Protein AF-A0A7K0EKC3-F1 (afdb_monomer_lite)

Structure (mmCIF, N/CA/C/O backbone):
data_AF-A0A7K0EKC3-F1
#
_entry.id   AF-A0A7K0EKC3-F1
#
loop_
_atom_site.group_PDB
_atom_site.id
_atom_site.type_symbol
_atom_site.label_atom_id
_atom_site.label_alt_id
_atom_site.label_comp_id
_atom_site.label_asym_id
_atom_site.label_entity_id
_atom_site.label_seq_id
_atom_site.pdbx_PDB_ins_code
_atom_site.Cartn_x
_atom_site.Cartn_y
_atom_site.Cartn_z
_atom_site.occupancy
_atom_site.B_iso_or_equiv
_atom_site.auth_seq_id
_atom_site.auth_comp_id
_atom_site.auth_asym_id
_atom_site.auth_atom_id
_atom_site.pdbx_PDB_model_num
ATOM 1 N N . MET A 1 1 ? -19.264 12.605 15.750 1.00 31.84 1 MET A N 1
ATOM 2 C CA . MET A 1 1 ? -18.552 11.365 16.123 1.00 31.84 1 MET A CA 1
ATOM 3 C C . MET A 1 1 ? -18.334 10.604 14.825 1.00 31.84 1 MET A C 1
ATOM 5 O O . MET A 1 1 ? -19.274 9.995 14.333 1.00 31.84 1 MET A O 1
ATOM 9 N N . ASN A 1 2 ? -17.178 10.788 14.179 1.00 34.22 2 ASN A N 1
ATOM 10 C CA . ASN A 1 2 ? -16.887 10.120 12.908 1.00 34.22 2 ASN A CA 1
ATOM 11 C C . ASN A 1 2 ? -16.741 8.626 13.202 1.00 34.22 2 ASN A C 1
ATOM 13 O O . ASN A 1 2 ? -15.817 8.242 13.914 1.00 34.22 2 ASN A O 1
ATOM 17 N N . ARG A 1 3 ? -17.694 7.812 12.737 1.00 40.84 3 ARG A N 1
ATOM 18 C CA . ARG A 1 3 ? -17.598 6.350 12.825 1.00 40.84 3 ARG A CA 1
ATOM 19 C C . ARG A 1 3 ? -16.339 5.906 12.086 1.00 40.84 3 ARG A C 1
ATOM 21 O O . ARG A 1 3 ? -16.032 6.443 11.019 1.00 40.84 3 ARG A O 1
ATOM 28 N N . SER A 1 4 ? -15.584 4.993 12.684 1.00 54.31 4 SER A N 1
ATOM 29 C CA . SER A 1 4 ? -14.362 4.491 12.062 1.00 54.31 4 SER A CA 1
ATOM 30 C C . SER A 1 4 ? -14.770 3.640 10.855 1.00 54.31 4 SER A C 1
ATOM 32 O O . SER A 1 4 ? -15.749 2.908 10.930 1.00 54.31 4 SER A O 1
ATOM 34 N N . LYS A 1 5 ? -14.093 3.749 9.704 1.00 64.31 5 LYS A N 1
ATOM 35 C CA . LYS A 1 5 ? -14.533 3.064 8.464 1.00 64.31 5 LYS A CA 1
ATOM 36 C C . LYS A 1 5 ? -14.504 1.531 8.573 1.00 64.31 5 LYS A C 1
ATOM 38 O O . LYS A 1 5 ? -15.182 0.855 7.808 1.00 64.31 5 LYS A O 1
ATOM 43 N N . ILE A 1 6 ? -13.812 0.999 9.578 1.00 64.06 6 ILE A N 1
ATOM 44 C CA . ILE A 1 6 ? -13.910 -0.395 10.027 1.00 64.06 6 ILE A CA 1
ATOM 45 C C . ILE A 1 6 ? -15.375 -0.812 10.248 1.00 64.06 6 ILE A C 1
ATOM 47 O O . ILE A 1 6 ? -15.752 -1.923 9.899 1.00 64.06 6 ILE A O 1
ATOM 51 N N . ASP A 1 7 ? -16.221 0.105 10.724 1.00 67.44 7 ASP A N 1
ATOM 52 C CA . ASP A 1 7 ? -17.646 -0.136 10.977 1.00 67.44 7 ASP A CA 1
ATOM 53 C C . ASP A 1 7 ? -18.462 -0.350 9.683 1.00 67.44 7 ASP A C 1
ATOM 55 O O . ASP A 1 7 ? -19.616 -0.770 9.745 1.00 67.44 7 ASP A O 1
ATOM 59 N N . THR A 1 8 ? -17.895 -0.028 8.511 1.00 70.00 8 THR A N 1
ATOM 60 C CA . THR A 1 8 ? -18.521 -0.254 7.190 1.00 70.00 8 THR A CA 1
ATOM 61 C C . THR A 1 8 ? -18.102 -1.570 6.543 1.00 70.00 8 THR A C 1
ATOM 63 O O . THR A 1 8 ? -18.694 -1.978 5.544 1.00 70.00 8 THR A O 1
ATOM 66 N N . LEU A 1 9 ? -17.100 -2.244 7.110 1.00 74.38 9 LEU A N 1
ATOM 67 C CA . LEU A 1 9 ? -16.616 -3.520 6.614 1.00 74.38 9 LEU A CA 1
ATOM 68 C C . LEU A 1 9 ? -17.649 -4.613 6.942 1.00 74.38 9 LEU A C 1
ATOM 70 O O . LEU A 1 9 ? -18.068 -4.711 8.101 1.00 74.38 9 LEU A O 1
ATOM 74 N N . PRO A 1 10 ? -18.091 -5.440 5.974 1.00 74.69 10 PRO A N 1
ATOM 75 C CA . PRO A 1 10 ? -19.041 -6.500 6.281 1.00 74.69 10 PRO A CA 1
ATOM 76 C C . PRO A 1 10 ? -18.421 -7.478 7.282 1.00 74.69 10 PRO A C 1
ATOM 78 O O . PRO A 1 10 ? -17.257 -7.859 7.152 1.00 74.69 10 PRO A O 1
ATOM 81 N N . THR A 1 11 ? -19.201 -7.905 8.276 1.00 74.75 11 THR A N 1
ATOM 82 C CA . THR A 1 11 ? -18.714 -8.726 9.400 1.00 74.75 11 THR A CA 1
ATOM 83 C C . THR A 1 11 ? -18.011 -10.010 8.945 1.00 74.75 11 THR A C 1
ATOM 85 O O . THR A 1 11 ? -17.077 -10.469 9.595 1.00 74.75 11 THR A O 1
ATOM 88 N N . GLU A 1 12 ? -18.405 -10.550 7.793 1.00 74.25 12 GLU A N 1
ATOM 89 C CA . GLU A 1 12 ? -17.832 -11.746 7.163 1.00 74.25 12 GLU A CA 1
ATOM 90 C C . GLU A 1 12 ? -16.351 -11.595 6.772 1.00 74.25 12 GLU A C 1
ATOM 92 O O . GLU A 1 12 ? -15.614 -12.581 6.728 1.00 74.25 12 GLU A O 1
ATOM 97 N N . TYR A 1 13 ? -15.901 -10.364 6.515 1.00 75.62 13 TYR A N 1
ATOM 98 C CA . TYR A 1 13 ? -14.529 -10.054 6.106 1.00 75.62 13 TYR A CA 1
ATOM 99 C C . TYR A 1 13 ? -13.650 -9.592 7.271 1.00 75.62 13 TYR A C 1
ATOM 101 O O . TYR A 1 13 ? -12.435 -9.514 7.128 1.00 75.62 13 TYR A O 1
ATOM 109 N N . PHE A 1 14 ? -14.235 -9.339 8.446 1.00 69.44 14 PHE A N 1
ATOM 110 C CA . PHE A 1 14 ? -13.518 -8.802 9.606 1.00 69.44 14 PHE A CA 1
ATOM 111 C C . PHE A 1 14 ? -12.409 -9.731 10.127 1.00 69.44 14 PHE A C 1
ATOM 113 O O . PHE A 1 14 ? -11.423 -9.271 10.698 1.00 69.44 14 PHE A O 1
ATOM 120 N N . TYR A 1 15 ? -12.569 -11.040 9.916 1.00 69.94 15 TYR A N 1
ATOM 121 C CA . TYR A 1 15 ? -11.614 -12.075 10.325 1.00 69.94 15 TYR A CA 1
ATOM 122 C C . TYR A 1 15 ? -10.796 -12.648 9.160 1.00 69.94 15 TYR A C 1
ATOM 124 O O . TYR A 1 15 ? -10.106 -13.651 9.335 1.00 69.94 15 TYR A O 1
ATOM 132 N N . GLN A 1 16 ? -10.896 -12.055 7.969 1.00 78.88 16 GLN A N 1
ATOM 133 C CA . GLN A 1 16 ? -10.106 -12.465 6.808 1.00 78.88 16 GLN A CA 1
ATOM 134 C C . GLN A 1 16 ? -8.755 -11.736 6.776 1.00 78.88 16 GLN A C 1
ATOM 136 O O . GLN A 1 16 ? -8.556 -10.741 7.474 1.00 78.88 16 GLN A O 1
ATOM 141 N N . ASP A 1 17 ? -7.818 -12.236 5.964 1.00 83.31 17 ASP A N 1
ATOM 142 C CA . ASP A 1 17 ? -6.494 -11.626 5.768 1.00 83.31 17 ASP A CA 1
ATOM 143 C C . ASP A 1 17 ? -6.605 -10.366 4.895 1.00 83.31 17 ASP A C 1
ATOM 145 O O . ASP A 1 17 ? -6.447 -10.385 3.669 1.00 83.31 17 ASP A O 1
ATOM 149 N N . LEU A 1 18 ? -6.964 -9.267 5.557 1.00 87.81 18 LEU A N 1
ATOM 150 C CA . LEU A 1 18 ? -7.089 -7.942 4.972 1.00 87.81 18 LEU A CA 1
ATOM 151 C C . LEU A 1 18 ? -5.869 -7.086 5.291 1.00 87.81 18 LEU A C 1
ATOM 153 O O . LEU A 1 18 ? -5.315 -7.121 6.391 1.00 87.81 18 LEU A O 1
ATOM 157 N N . ILE A 1 19 ? -5.529 -6.226 4.338 1.00 88.94 19 ILE A N 1
ATOM 158 C CA . ILE A 1 19 ? -4.523 -5.184 4.490 1.00 88.94 19 ILE A CA 1
ATOM 159 C C . ILE A 1 19 ? -5.129 -3.811 4.223 1.00 88.94 19 ILE A C 1
ATOM 161 O O . ILE A 1 19 ? -6.055 -3.647 3.428 1.00 88.94 19 ILE A O 1
ATOM 165 N N . CYS A 1 20 ? -4.578 -2.814 4.901 1.00 88.00 20 CYS A N 1
ATOM 166 C CA . CYS A 1 20 ? -4.867 -1.408 4.695 1.00 88.00 20 CYS A CA 1
ATOM 167 C C . CYS A 1 20 ? -3.721 -0.782 3.903 1.00 88.00 20 CYS A C 1
ATOM 169 O O . CYS A 1 20 ? -2.654 -0.503 4.452 1.00 88.00 20 CYS A O 1
ATOM 171 N N . LEU A 1 21 ? -3.940 -0.583 2.609 1.00 87.56 21 LEU A N 1
ATOM 172 C CA . LEU A 1 21 ? -3.004 0.072 1.712 1.00 87.56 21 LEU A CA 1
ATOM 173 C C . LEU A 1 21 ? -3.059 1.584 1.931 1.00 87.56 21 LEU A C 1
ATOM 175 O O . LEU A 1 21 ? -4.116 2.208 1.797 1.00 87.56 21 LEU A O 1
ATOM 179 N N . THR A 1 22 ? -1.926 2.180 2.297 1.00 86.81 22 THR A N 1
ATOM 180 C CA . THR A 1 22 ? -1.874 3.596 2.667 1.00 86.81 22 THR A CA 1
ATOM 181 C C . THR A 1 22 ? -0.519 4.240 2.357 1.00 86.81 22 THR A C 1
ATOM 183 O O . THR A 1 22 ? 0.520 3.589 2.469 1.00 86.81 22 THR A O 1
ATOM 186 N N . PRO A 1 23 ? -0.477 5.550 2.057 1.00 86.94 23 PRO A N 1
ATOM 187 C CA . PRO A 1 23 ? 0.770 6.299 2.010 1.00 86.94 23 PRO A CA 1
ATOM 188 C C . PRO A 1 23 ? 1.389 6.440 3.407 1.00 86.94 23 PRO A C 1
ATOM 190 O O . PRO A 1 23 ? 0.696 6.471 4.434 1.00 86.94 23 PRO A O 1
ATOM 193 N N . LEU A 1 24 ? 2.712 6.623 3.443 1.00 85.06 24 LEU A N 1
ATOM 194 C CA . LEU A 1 24 ? 3.482 6.795 4.681 1.00 85.06 24 LEU A CA 1
ATOM 195 C C . LEU A 1 24 ? 3.020 8.002 5.517 1.00 85.06 24 LEU A C 1
ATOM 197 O O . LEU A 1 24 ? 3.100 7.980 6.746 1.00 85.06 24 LEU A O 1
ATOM 201 N N . SER A 1 25 ? 2.549 9.070 4.870 1.00 84.00 25 SER A N 1
ATOM 202 C CA . SER A 1 25 ? 2.059 10.280 5.543 1.00 84.00 25 SER A CA 1
ATOM 203 C C . SER A 1 25 ? 0.845 9.994 6.432 1.00 84.00 25 SER A C 1
ATOM 205 O O . SER A 1 25 ? 0.790 10.483 7.561 1.00 84.00 25 SER A O 1
ATOM 207 N N . HIS A 1 26 ? -0.086 9.160 5.965 1.00 84.19 26 HIS A N 1
ATOM 208 C CA . HIS A 1 26 ? -1.281 8.772 6.711 1.00 84.19 26 HIS A CA 1
ATOM 209 C C . HIS A 1 26 ? -0.939 7.863 7.892 1.00 84.19 26 HIS A C 1
ATOM 211 O O . HIS A 1 26 ? -1.448 8.100 8.987 1.00 84.19 26 HIS A O 1
ATOM 217 N N . LEU A 1 27 ? -0.015 6.905 7.727 1.00 83.81 27 LEU A N 1
ATOM 218 C CA . LEU A 1 27 ? 0.451 6.091 8.856 1.00 83.81 27 LEU A CA 1
ATOM 219 C C . LEU A 1 27 ? 1.097 6.971 9.935 1.00 83.81 27 LEU A C 1
ATOM 221 O O . LEU A 1 27 ? 0.752 6.877 11.110 1.00 83.81 27 LEU A O 1
ATOM 225 N N . LYS A 1 28 ? 1.977 7.900 9.543 1.00 84.44 28 LYS A N 1
ATOM 226 C CA . LYS A 1 28 ? 2.598 8.850 10.483 1.00 84.44 28 LYS A CA 1
ATOM 227 C C . LYS A 1 28 ? 1.564 9.726 11.195 1.00 84.44 28 LYS A C 1
ATOM 229 O O . LYS A 1 28 ? 1.735 10.039 12.375 1.00 84.44 28 LYS A O 1
ATOM 234 N N . ALA A 1 29 ? 0.513 10.151 10.493 1.00 83.12 29 ALA A N 1
ATOM 235 C CA . ALA A 1 29 ? -0.578 10.925 11.078 1.00 83.12 29 ALA A CA 1
ATOM 236 C C . ALA A 1 29 ? -1.382 10.092 12.088 1.00 83.12 29 ALA A C 1
ATOM 238 O O . ALA A 1 29 ? -1.666 10.576 13.186 1.00 83.12 29 ALA A O 1
ATOM 239 N N . TYR A 1 30 ? -1.678 8.836 11.748 1.00 83.88 30 TYR A N 1
ATOM 240 C CA . TYR A 1 30 ? -2.341 7.878 12.627 1.00 83.88 30 TYR A CA 1
ATOM 241 C C . TYR A 1 30 ? -1.529 7.629 13.903 1.00 83.88 30 TYR A C 1
ATOM 243 O O . TYR A 1 30 ? -2.040 7.819 15.006 1.00 83.88 30 TYR A O 1
ATOM 251 N N . GLU A 1 31 ? -0.237 7.318 13.779 1.00 81.75 31 GLU A N 1
ATOM 252 C CA . GLU A 1 31 ? 0.642 7.106 14.934 1.00 81.75 31 GLU A CA 1
ATOM 253 C C . GLU A 1 31 ? 0.746 8.354 15.820 1.00 81.75 31 GLU A C 1
ATOM 255 O O . GLU A 1 31 ? 0.744 8.252 17.049 1.00 81.75 31 GLU A O 1
ATOM 260 N N . ARG A 1 32 ? 0.806 9.551 15.220 1.00 82.56 32 ARG A N 1
ATOM 261 C CA . ARG A 1 32 ? 0.831 10.816 15.967 1.00 82.56 32 ARG A CA 1
ATOM 262 C C . ARG A 1 32 ? -0.467 11.040 16.739 1.00 82.56 32 ARG A C 1
ATOM 264 O O . ARG A 1 32 ? -0.404 11.430 17.904 1.00 82.56 32 ARG A O 1
ATOM 271 N N . ASN A 1 33 ? -1.619 10.798 16.112 1.00 84.00 33 ASN A N 1
ATOM 272 C CA . ASN A 1 33 ? -2.916 10.910 16.776 1.00 84.00 33 ASN A CA 1
ATOM 273 C C . ASN A 1 33 ? -3.021 9.909 17.932 1.00 84.00 33 ASN A C 1
ATOM 275 O O . ASN A 1 33 ? -3.326 10.302 19.054 1.00 84.00 33 ASN A O 1
ATOM 279 N N . TYR A 1 34 ? -2.661 8.651 17.688 1.00 78.50 34 TYR A N 1
ATOM 280 C CA . TYR A 1 34 ? -2.687 7.604 18.702 1.00 78.50 34 TYR A CA 1
ATOM 281 C C . TYR A 1 34 ? -1.799 7.954 19.905 1.00 78.50 34 TYR A C 1
ATOM 283 O O . TYR A 1 34 ? -2.232 7.853 21.053 1.00 78.50 34 TYR A O 1
ATOM 291 N N . ARG A 1 35 ? -0.574 8.446 19.666 1.00 76.56 35 ARG A N 1
ATOM 292 C CA . ARG A 1 35 ? 0.316 8.935 20.735 1.00 76.56 35 ARG A CA 1
ATOM 293 C C . ARG A 1 35 ? -0.278 10.123 21.487 1.00 76.56 35 ARG A C 1
ATOM 295 O O . ARG A 1 35 ? -0.131 10.191 22.700 1.00 76.56 35 ARG A O 1
ATOM 302 N N . SER A 1 36 ? -0.948 11.046 20.801 1.00 80.62 36 SER A N 1
ATOM 303 C CA . SER A 1 36 ? -1.612 12.178 21.457 1.00 80.62 36 SER A CA 1
ATOM 304 C C . SER A 1 36 ? -2.772 11.732 22.350 1.00 80.62 36 SER A C 1
ATOM 306 O O . SER A 1 36 ? -2.978 12.319 23.407 1.00 80.62 36 SER A O 1
ATOM 308 N N . THR A 1 37 ? -3.530 10.720 21.931 1.00 78.19 37 THR A N 1
ATOM 309 C CA . THR A 1 37 ? -4.728 10.253 22.642 1.00 78.19 37 THR A CA 1
ATOM 310 C C . THR A 1 37 ? -4.388 9.312 23.801 1.00 78.19 37 THR A C 1
ATOM 312 O O . THR A 1 37 ? -4.971 9.420 24.876 1.00 78.19 37 THR A O 1
ATOM 315 N N . TYR A 1 38 ? -3.418 8.412 23.609 1.00 73.75 38 TYR A N 1
ATOM 316 C CA . TYR A 1 38 ? -3.126 7.303 24.529 1.00 73.75 38 TYR A CA 1
ATOM 317 C C . TYR A 1 38 ? -1.688 7.292 25.080 1.00 73.75 38 TYR A C 1
ATOM 319 O O . TYR A 1 38 ? -1.304 6.359 25.793 1.00 73.75 38 TYR A O 1
ATOM 327 N N . GLY A 1 39 ? -0.870 8.297 24.749 1.00 64.56 39 GLY A N 1
ATOM 328 C CA . GLY A 1 39 ? 0.559 8.358 25.089 1.00 64.56 39 GLY A CA 1
ATOM 329 C C . GLY A 1 39 ? 0.883 8.636 26.557 1.00 64.56 39 GLY A C 1
ATOM 330 O O . GLY A 1 39 ? 2.053 8.629 26.924 1.00 64.56 39 GLY A O 1
ATOM 331 N N . THR A 1 40 ? -0.11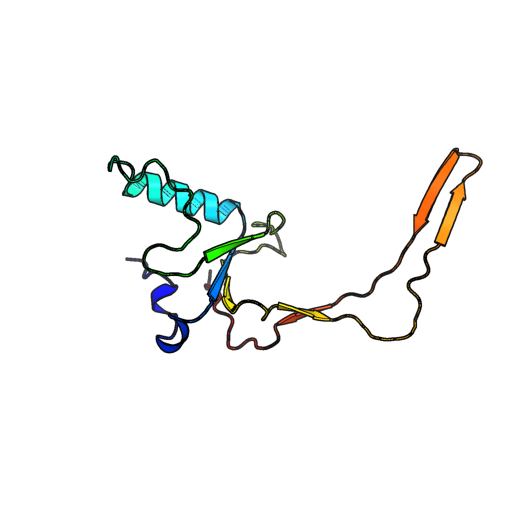9 8.848 27.411 1.00 58.19 40 THR A N 1
ATOM 332 C CA . THR A 1 40 ? 0.055 8.972 28.870 1.00 58.19 40 THR A CA 1
ATOM 333 C C . THR A 1 40 ? 0.258 7.625 29.567 1.00 58.19 40 THR A C 1
ATOM 335 O O . THR A 1 40 ? 0.602 7.590 30.747 1.00 58.19 40 THR A O 1
ATOM 338 N N . LEU A 1 41 ? 0.061 6.510 28.857 1.00 60.84 41 LEU A N 1
ATOM 339 C CA . LEU A 1 41 ? 0.164 5.167 29.415 1.00 60.84 41 LEU A CA 1
ATOM 340 C C . LEU A 1 41 ? 1.585 4.597 29.214 1.00 60.84 41 LEU A C 1
ATOM 342 O O . LEU A 1 41 ? 2.026 4.477 28.067 1.00 60.84 41 LEU A O 1
ATOM 346 N N . PRO A 1 42 ? 2.300 4.189 30.285 1.00 56.94 42 PRO A N 1
ATOM 347 C CA . PRO A 1 42 ? 3.702 3.743 30.220 1.00 56.94 42 PRO A CA 1
ATOM 348 C C . PRO A 1 42 ? 3.966 2.567 29.266 1.00 56.94 42 PRO A C 1
ATOM 350 O O . PRO A 1 42 ? 5.068 2.414 28.750 1.00 56.94 42 PRO A O 1
ATOM 353 N N . TYR A 1 43 ? 2.948 1.747 29.005 1.00 58.38 43 TYR A N 1
ATOM 354 C CA . TYR A 1 43 ? 3.003 0.582 28.118 1.00 58.38 43 TYR A CA 1
ATOM 355 C C . TYR A 1 43 ? 2.751 0.906 26.633 1.00 58.38 43 TYR A C 1
ATOM 357 O O . TYR A 1 43 ? 2.968 0.052 25.778 1.00 58.38 43 TYR A O 1
ATOM 365 N N . ASN A 1 44 ? 2.339 2.134 26.294 1.00 56.62 44 ASN A N 1
ATOM 366 C CA . ASN A 1 44 ? 2.082 2.563 24.911 1.00 56.62 44 ASN A CA 1
ATOM 367 C C . ASN A 1 44 ? 3.297 3.219 24.225 1.00 56.62 44 ASN A C 1
ATOM 369 O O . ASN A 1 44 ? 3.226 3.548 23.042 1.00 56.62 44 ASN A O 1
ATOM 373 N N . ALA A 1 45 ? 4.415 3.401 24.934 1.00 52.44 45 ALA A N 1
ATOM 374 C CA . ALA A 1 45 ? 5.581 4.141 24.443 1.00 52.44 45 ALA A CA 1
ATOM 375 C C . ALA A 1 45 ? 6.438 3.387 23.401 1.00 52.44 45 ALA A C 1
ATOM 377 O O . ALA A 1 45 ? 7.264 4.007 22.734 1.00 52.44 45 ALA A O 1
ATOM 378 N N . GLY A 1 46 ? 6.252 2.069 23.247 1.00 52.69 46 GLY A N 1
ATOM 379 C CA . GLY A 1 46 ? 7.119 1.214 22.422 1.00 52.69 46 GLY A CA 1
ATOM 380 C C . GLY A 1 46 ? 6.586 0.809 21.043 1.00 52.69 46 GLY A C 1
ATOM 381 O O . GLY A 1 46 ? 7.313 0.162 20.296 1.00 52.69 46 GLY A O 1
ATOM 382 N N . PHE A 1 47 ? 5.345 1.139 20.678 1.00 54.09 47 PHE A N 1
ATOM 383 C CA . PHE A 1 47 ? 4.708 0.503 19.520 1.00 54.09 47 PHE A CA 1
ATOM 384 C C . PHE A 1 47 ? 4.750 1.375 18.262 1.00 54.09 47 PHE A C 1
ATOM 386 O O . PHE A 1 47 ? 4.058 2.390 18.173 1.00 54.09 47 PHE A O 1
ATOM 393 N N . GLN A 1 48 ? 5.517 0.932 17.261 1.00 62.59 48 GLN A N 1
ATOM 394 C CA . GLN A 1 48 ? 5.123 1.128 15.864 1.00 62.59 48 GLN A CA 1
ATOM 395 C C . GLN A 1 48 ? 3.788 0.405 15.686 1.00 62.59 48 GLN A C 1
ATOM 397 O O . GLN A 1 48 ? 3.694 -0.799 15.942 1.00 62.59 48 GLN A O 1
ATOM 402 N N . LYS A 1 49 ? 2.729 1.135 15.338 1.00 72.12 49 LYS A N 1
ATOM 403 C CA . LYS A 1 49 ? 1.403 0.527 15.183 1.00 72.12 49 LYS A CA 1
ATOM 404 C C . LYS A 1 49 ? 1.283 0.020 13.757 1.00 72.12 49 LYS 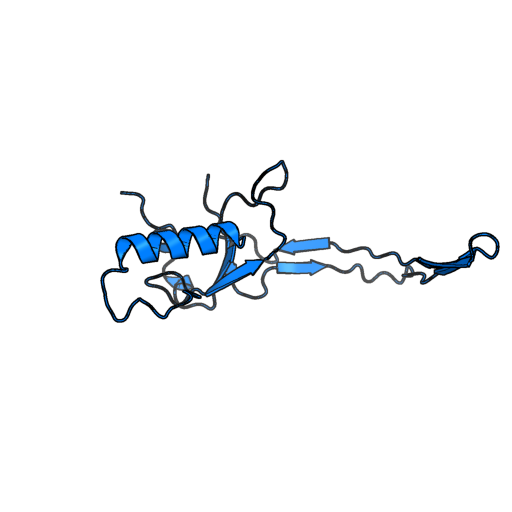A C 1
ATOM 406 O O . LYS A 1 49 ? 0.877 0.746 12.861 1.00 72.12 49 LYS A O 1
ATOM 411 N N . GLN A 1 50 ? 1.666 -1.240 13.575 1.00 76.94 50 GLN A N 1
ATOM 412 C CA . GLN A 1 50 ? 1.571 -1.926 12.288 1.00 76.94 50 GLN A CA 1
ATOM 413 C C . GLN A 1 50 ? 0.141 -2.370 11.955 1.00 76.94 50 GLN A C 1
ATOM 415 O O . GLN A 1 50 ? -0.120 -2.698 10.808 1.00 76.94 50 GLN A O 1
ATOM 420 N N . THR A 1 51 ? -0.794 -2.328 12.911 1.00 84.19 51 THR A N 1
ATOM 421 C CA . THR A 1 51 ? -2.207 -2.677 12.701 1.00 84.19 51 THR A CA 1
ATO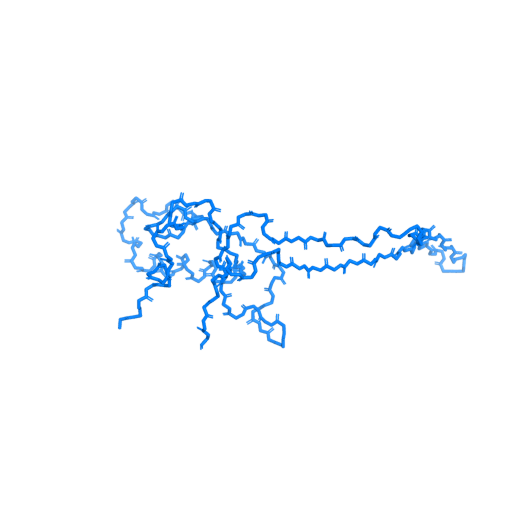M 422 C C . THR A 1 51 ? -3.156 -1.548 13.088 1.00 84.19 51 THR A C 1
ATOM 424 O O . THR A 1 51 ? -2.838 -0.700 13.935 1.00 84.19 51 THR A O 1
ATOM 427 N N . ILE A 1 52 ? -4.344 -1.547 12.479 1.00 82.12 52 ILE A N 1
ATOM 428 C CA . ILE A 1 52 ? -5.429 -0.645 12.870 1.00 82.12 52 ILE A CA 1
ATOM 429 C C . ILE A 1 52 ? -5.972 -1.085 14.234 1.00 82.12 52 ILE A C 1
ATOM 431 O O . ILE A 1 52 ? -6.256 -2.263 14.463 1.00 82.12 52 ILE A O 1
ATOM 435 N N . GLU A 1 53 ? -6.128 -0.129 15.149 1.00 79.75 53 GLU A N 1
ATOM 436 C CA . GLU A 1 53 ? -6.632 -0.367 16.499 1.00 79.75 53 GLU A CA 1
ATOM 437 C C . GLU A 1 53 ? -8.000 -1.063 16.472 1.00 79.75 53 GLU A C 1
ATOM 439 O O . GLU A 1 53 ? -8.888 -0.695 15.706 1.00 79.75 53 GLU A O 1
ATOM 444 N N . GLY A 1 54 ? -8.160 -2.087 17.314 1.00 75.62 54 GLY A N 1
ATOM 445 C CA . GLY A 1 54 ? -9.391 -2.875 17.387 1.00 75.62 54 GLY A CA 1
ATOM 446 C C . GLY A 1 54 ? -9.544 -3.929 16.285 1.00 75.62 54 GLY A C 1
ATOM 447 O O . GLY A 1 54 ? -10.567 -4.606 16.252 1.00 75.62 54 GLY A O 1
ATOM 448 N N . THR A 1 55 ? -8.543 -4.107 15.415 1.00 76.88 55 THR A N 1
ATOM 449 C CA . THR A 1 55 ? -8.571 -5.098 14.328 1.00 76.88 55 THR A CA 1
ATOM 450 C C . THR A 1 55 ? -7.241 -5.842 14.188 1.00 76.88 55 THR A C 1
ATOM 452 O O . THR A 1 55 ? -6.230 -5.466 14.783 1.00 76.88 55 THR A O 1
ATOM 455 N N . VAL A 1 56 ? -7.244 -6.892 13.364 1.00 81.38 56 VAL A N 1
ATOM 456 C CA . VAL A 1 56 ? -6.037 -7.606 12.912 1.00 81.38 56 VAL A CA 1
ATOM 457 C C . VAL A 1 56 ? -5.502 -7.080 11.572 1.00 81.38 56 VAL A C 1
ATOM 459 O O . VAL A 1 56 ? -4.555 -7.638 11.034 1.00 81.38 56 VAL A O 1
ATOM 462 N N . ILE A 1 57 ? -6.098 -6.013 11.029 1.00 85.06 57 ILE A N 1
ATOM 463 C CA . ILE A 1 57 ? -5.768 -5.479 9.704 1.00 85.06 57 ILE A CA 1
ATOM 464 C C . ILE A 1 57 ? -4.433 -4.738 9.780 1.00 85.06 57 ILE A C 1
ATOM 466 O O . ILE A 1 57 ? -4.299 -3.758 10.521 1.00 85.06 57 ILE A O 1
ATOM 470 N N . GLU A 1 58 ? -3.459 -5.191 8.997 1.00 87.69 58 GLU A N 1
ATOM 471 C CA . GLU A 1 58 ? -2.127 -4.589 8.921 1.00 87.69 58 GLU A CA 1
ATOM 472 C C . GLU A 1 58 ? -2.095 -3.389 7.969 1.00 87.69 58 GLU A C 1
ATOM 474 O O . GLU A 1 58 ? -2.728 -3.388 6.913 1.00 87.69 58 GLU A O 1
ATOM 479 N N . PHE A 1 59 ? -1.311 -2.371 8.314 1.00 87.31 59 PHE A N 1
ATOM 480 C CA . PHE A 1 59 ? -0.964 -1.287 7.407 1.00 87.31 59 PHE A CA 1
ATOM 481 C C . PHE A 1 59 ? 0.107 -1.757 6.421 1.00 87.31 59 PHE A C 1
ATOM 483 O O . PHE A 1 59 ? 1.243 -2.040 6.799 1.00 87.31 59 PHE A O 1
ATOM 490 N N . CYS A 1 60 ? -0.241 -1.772 5.139 1.00 88.44 60 CYS A N 1
ATOM 491 C CA . CYS A 1 60 ? 0.695 -1.932 4.039 1.00 88.44 60 CYS A CA 1
ATOM 492 C C . CYS A 1 60 ? 1.051 -0.537 3.512 1.00 88.44 60 CYS A C 1
ATOM 494 O O . CYS A 1 60 ? 0.199 0.174 2.972 1.00 88.44 60 CYS A O 1
ATOM 496 N N . VAL A 1 61 ? 2.295 -0.113 3.744 1.00 86.06 61 VAL A N 1
ATOM 497 C CA . VAL A 1 61 ? 2.747 1.235 3.390 1.00 86.06 61 VAL A CA 1
ATOM 498 C C . VAL A 1 61 ? 3.482 1.218 2.067 1.00 86.06 61 VAL A C 1
ATOM 500 O O . VAL A 1 61 ? 4.556 0.630 1.968 1.00 86.06 61 VAL A O 1
ATOM 503 N N . GLU A 1 62 ? 2.960 1.968 1.105 1.00 82.06 62 GLU A N 1
ATOM 504 C CA . GLU A 1 62 ? 3.637 2.202 -0.165 1.00 82.06 62 GLU A CA 1
ATOM 505 C C . GLU A 1 62 ? 4.335 3.574 -0.149 1.00 82.06 62 GLU A C 1
ATOM 507 O O . GLU A 1 62 ? 3.677 4.614 -0.008 1.00 82.06 62 GLU A O 1
ATOM 512 N N . PRO A 1 63 ? 5.679 3.622 -0.251 1.00 73.00 63 PRO A N 1
ATOM 513 C CA . PRO A 1 63 ? 6.457 4.835 0.004 1.00 73.00 63 PRO A CA 1
ATOM 514 C C . PRO A 1 63 ? 6.301 5.919 -1.071 1.00 73.00 63 PRO A C 1
ATOM 516 O O . PRO A 1 63 ? 6.572 7.085 -0.785 1.00 73.00 63 PRO A O 1
ATOM 519 N N . TYR A 1 64 ? 5.851 5.559 -2.277 1.00 77.31 64 TYR A N 1
ATOM 520 C CA . TYR A 1 64 ? 5.738 6.472 -3.422 1.00 77.31 64 TYR A CA 1
ATOM 521 C C . TYR A 1 64 ? 4.301 6.876 -3.763 1.00 77.31 64 TYR A C 1
ATOM 523 O O . TYR A 1 64 ? 4.077 7.573 -4.752 1.00 77.31 64 TYR A O 1
ATOM 531 N N . MET A 1 65 ? 3.324 6.486 -2.941 1.00 80.81 65 MET A N 1
ATOM 532 C CA . MET A 1 65 ? 1.955 6.964 -3.108 1.00 80.81 65 MET A CA 1
ATOM 533 C C . MET A 1 65 ? 1.882 8.464 -2.832 1.00 80.81 65 MET A C 1
ATOM 535 O O . MET A 1 65 ? 2.112 8.929 -1.712 1.00 80.81 65 MET A O 1
ATOM 539 N N . LEU A 1 66 ? 1.556 9.221 -3.876 1.00 77.94 66 LEU A N 1
ATOM 540 C CA . LEU A 1 66 ? 1.339 10.657 -3.789 1.00 77.94 66 LEU A CA 1
ATOM 541 C C . LEU A 1 66 ? 0.098 10.932 -2.944 1.00 77.94 66 LEU A C 1
ATOM 543 O O . LEU A 1 66 ? -0.911 10.261 -3.097 1.00 77.94 66 LEU A O 1
ATOM 547 N N . THR A 1 67 ? 0.146 11.939 -2.077 1.00 75.25 67 THR A N 1
ATOM 548 C CA . THR A 1 67 ? -1.020 12.377 -1.282 1.00 75.25 67 THR A CA 1
ATOM 549 C C . THR A 1 67 ? -1.561 13.733 -1.722 1.00 75.25 67 THR A C 1
ATOM 551 O O . THR A 1 67 ? -2.367 14.338 -1.024 1.00 75.25 67 T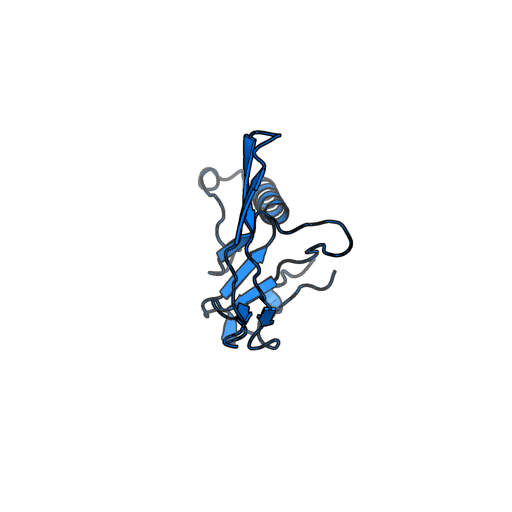HR A O 1
ATOM 554 N N . SER A 1 68 ? -1.075 14.250 -2.848 1.00 74.56 68 SER A N 1
ATOM 555 C CA . SER A 1 68 ? -1.526 15.498 -3.457 1.00 74.56 68 SER A CA 1
ATOM 556 C C . SER A 1 68 ? -1.332 15.452 -4.973 1.00 74.56 68 SER A C 1
ATOM 558 O O . SER A 1 68 ? -0.455 14.749 -5.478 1.00 74.56 68 SER A O 1
ATOM 560 N N . GLY A 1 69 ? -2.168 16.197 -5.700 1.00 74.69 69 GLY A N 1
ATOM 561 C CA . GLY A 1 69 ? -2.160 16.236 -7.163 1.00 74.69 69 GLY A CA 1
ATOM 562 C C . GLY A 1 69 ? -3.221 15.340 -7.818 1.00 74.69 69 GLY A C 1
ATOM 563 O O . GLY A 1 69 ? -4.011 14.705 -7.129 1.00 74.69 69 GLY A O 1
ATOM 564 N N . PRO A 1 70 ? -3.262 15.292 -9.160 1.00 66.75 70 PRO A N 1
ATOM 565 C CA . PRO A 1 70 ? -4.315 14.601 -9.915 1.00 66.75 70 PRO A CA 1
ATOM 566 C C . PRO A 1 70 ? -4.293 13.071 -9.765 1.00 66.75 70 PRO A C 1
ATOM 568 O O . PRO A 1 70 ? -5.277 12.413 -10.079 1.00 66.75 70 PRO A O 1
ATOM 571 N N . THR A 1 71 ? -3.185 12.507 -9.284 1.00 71.62 71 THR A N 1
ATOM 572 C CA . THR A 1 71 ? -3.016 11.076 -8.985 1.00 71.62 71 THR A CA 1
ATOM 573 C C . THR A 1 71 ? -2.848 10.839 -7.482 1.00 71.62 71 THR A C 1
ATOM 575 O O . THR A 1 71 ? -2.174 9.895 -7.070 1.00 71.62 71 THR A O 1
ATOM 578 N N . ALA A 1 72 ? -3.373 11.748 -6.654 1.00 71.50 72 ALA A N 1
ATOM 579 C CA . ALA A 1 72 ? -3.298 11.627 -5.209 1.00 71.50 72 ALA A CA 1
ATOM 580 C C . ALA A 1 72 ? -4.095 10.419 -4.723 1.00 71.50 72 ALA A C 1
ATOM 582 O O . ALA A 1 72 ? -5.252 10.208 -5.078 1.00 71.50 72 ALA A O 1
ATOM 583 N N . PHE A 1 73 ? -3.475 9.662 -3.837 1.00 75.19 73 PHE A N 1
ATOM 584 C CA . PHE A 1 73 ? -4.115 8.635 -3.055 1.00 75.19 73 PHE A CA 1
ATOM 585 C C . PHE A 1 73 ? -4.762 9.281 -1.828 1.00 75.19 73 PHE A C 1
ATOM 587 O O . PHE A 1 73 ? -4.172 9.384 -0.750 1.00 75.19 73 PHE A O 1
ATOM 594 N N . GLU A 1 74 ? -5.970 9.796 -2.033 1.00 71.62 74 GLU A N 1
ATOM 595 C CA . GLU A 1 74 ? -6.673 10.627 -1.051 1.00 71.62 74 GLU A CA 1
ATOM 596 C C . GLU A 1 74 ? -7.205 9.824 0.144 1.00 71.62 74 GLU A C 1
ATOM 598 O O . GLU A 1 74 ? -7.339 10.358 1.246 1.00 71.62 74 GLU A O 1
ATOM 603 N N . ALA A 1 75 ? -7.461 8.527 -0.039 1.00 76.62 75 ALA A N 1
ATOM 604 C CA . ALA A 1 75 ? -8.041 7.672 0.987 1.00 76.62 75 ALA A CA 1
ATOM 605 C C . ALA A 1 75 ? -7.327 6.314 1.070 1.00 76.62 75 ALA A C 1
ATOM 607 O O . ALA A 1 75 ? -7.110 5.689 0.034 1.00 76.62 75 ALA A O 1
ATOM 608 N N . PRO A 1 76 ? -7.015 5.817 2.286 1.00 82.19 76 PRO A N 1
ATOM 609 C CA . PRO A 1 76 ? -6.585 4.436 2.484 1.00 82.19 76 PRO A CA 1
ATOM 610 C C . PRO A 1 76 ? -7.587 3.435 1.895 1.00 82.19 76 PRO A C 1
ATOM 612 O O . PRO A 1 76 ? -8.801 3.646 1.988 1.00 82.19 76 PRO A O 1
ATOM 615 N N . LEU A 1 77 ? -7.074 2.342 1.332 1.00 85.00 77 LEU A N 1
ATOM 616 C CA . LEU A 1 77 ? -7.876 1.246 0.787 1.00 85.00 77 LEU A CA 1
ATOM 617 C C . LEU A 1 77 ? -7.752 0.023 1.687 1.00 85.00 77 LEU A C 1
ATOM 619 O O . LEU A 1 77 ? -6.640 -0.383 2.015 1.00 85.00 77 LEU A O 1
ATOM 623 N N . ILE A 1 78 ? -8.876 -0.590 2.049 1.00 87.44 78 ILE A N 1
ATOM 624 C CA . ILE A 1 78 ? -8.874 -1.912 2.682 1.00 87.44 78 ILE A CA 1
ATOM 625 C C . ILE A 1 78 ? -9.161 -2.945 1.602 1.00 87.44 78 ILE A C 1
ATOM 627 O O . ILE A 1 78 ? -10.101 -2.782 0.821 1.00 87.44 78 ILE A O 1
ATOM 631 N N . LEU A 1 79 ? -8.335 -3.984 1.548 1.00 87.50 79 LEU A N 1
ATOM 632 C CA . LEU A 1 79 ? -8.419 -5.024 0.533 1.00 87.50 79 LEU A CA 1
ATOM 633 C C . LEU A 1 79 ? -7.788 -6.342 1.006 1.00 87.50 79 LEU A C 1
ATOM 635 O O . LEU A 1 79 ? -6.887 -6.317 1.847 1.00 87.50 79 LEU A O 1
ATOM 639 N N . PRO A 1 80 ? -8.224 -7.499 0.481 1.00 88.38 80 PRO A N 1
ATOM 640 C CA . PRO A 1 80 ? -7.537 -8.770 0.687 1.00 88.38 80 PRO A CA 1
ATOM 641 C C . PRO A 1 80 ? -6.141 -8.775 0.063 1.00 88.38 80 PRO A C 1
ATOM 643 O O . PRO A 1 80 ? -5.915 -8.178 -0.996 1.00 88.38 80 PRO A O 1
ATOM 646 N N . ARG A 1 81 ? -5.203 -9.510 0.669 1.00 84.38 81 ARG A N 1
ATOM 647 C CA . ARG A 1 81 ? -3.885 -9.721 0.054 1.00 84.38 81 ARG A CA 1
ATOM 648 C C . ARG A 1 81 ? -4.014 -10.406 -1.309 1.00 84.38 81 ARG A C 1
ATOM 650 O O . ARG A 1 81 ? -4.795 -11.336 -1.479 1.00 84.38 81 ARG A O 1
ATOM 657 N N . GLY A 1 82 ? -3.208 -9.958 -2.272 1.00 79.88 82 GLY A N 1
ATOM 658 C CA . GLY A 1 82 ? -3.113 -10.578 -3.599 1.00 79.88 82 GLY A CA 1
ATOM 659 C C . GLY A 1 82 ? -4.215 -10.197 -4.590 1.00 79.88 82 GLY A C 1
ATOM 660 O O . GLY A 1 82 ? -4.239 -10.740 -5.687 1.00 79.88 82 GLY A O 1
ATOM 661 N N . ILE A 1 83 ? -5.111 -9.264 -4.247 1.00 84.06 83 ILE A N 1
ATOM 662 C CA . ILE A 1 83 ? -6.154 -8.815 -5.182 1.00 84.06 83 ILE A CA 1
ATOM 663 C C . ILE A 1 83 ? -5.629 -7.884 -6.286 1.00 84.06 83 ILE A C 1
ATOM 665 O O . ILE A 1 83 ? -6.246 -7.760 -7.344 1.00 84.06 83 ILE A O 1
ATOM 669 N N . VAL A 1 84 ? -4.510 -7.207 -6.018 1.00 81.56 84 VAL A N 1
ATOM 670 C CA . VAL A 1 84 ? -3.824 -6.349 -6.984 1.00 81.56 84 VAL A CA 1
ATOM 671 C C . VAL A 1 84 ? -2.956 -7.246 -7.851 1.00 81.56 84 VAL A C 1
ATOM 673 O O . VAL A 1 84 ? -2.054 -7.914 -7.341 1.00 81.56 84 VAL A O 1
ATOM 676 N N . ALA A 1 85 ? -3.243 -7.262 -9.148 1.00 79.19 85 ALA A N 1
ATOM 677 C CA . ALA A 1 85 ? -2.532 -8.068 -10.121 1.00 79.19 85 ALA A CA 1
ATOM 678 C C . ALA A 1 85 ? -1.787 -7.171 -11.111 1.00 79.19 85 ALA A C 1
ATOM 680 O O . ALA A 1 85 ? -2.292 -6.141 -11.564 1.00 79.19 85 ALA A O 1
ATOM 681 N N . TRP A 1 86 ? -0.579 -7.603 -11.461 1.00 77.50 86 TRP A N 1
ATOM 682 C CA . TRP A 1 86 ? 0.170 -7.055 -12.580 1.00 77.50 86 TRP A CA 1
ATOM 683 C C . TRP A 1 86 ? -0.106 -7.932 -13.791 1.00 77.50 86 TRP A C 1
ATOM 685 O O . TRP A 1 86 ? 0.186 -9.129 -13.781 1.00 77.50 86 TRP A O 1
ATOM 695 N N . LEU A 1 87 ? -0.720 -7.336 -14.804 1.00 75.25 87 LEU A N 1
ATOM 696 C CA . LEU A 1 87 ? -0.968 -7.981 -16.077 1.00 75.25 87 LEU A CA 1
ATOM 697 C C . LEU A 1 87 ? 0.235 -7.703 -16.971 1.00 75.25 87 LEU A C 1
ATOM 699 O O . LEU A 1 87 ? 0.542 -6.553 -17.294 1.00 75.25 87 LEU A O 1
ATOM 703 N N . TYR A 1 88 ? 0.918 -8.781 -17.331 1.00 70.75 88 TYR A N 1
ATOM 704 C CA . TYR A 1 88 ? 1.937 -8.778 -18.365 1.00 70.75 88 TYR A CA 1
ATOM 705 C C . TYR A 1 88 ? 1.289 -9.287 -19.642 1.00 70.75 88 TYR A C 1
ATOM 707 O O . TYR A 1 88 ? 0.532 -10.259 -19.603 1.00 70.75 88 TYR A O 1
ATOM 715 N N . ASP A 1 89 ? 1.560 -8.609 -20.749 1.00 68.44 89 ASP A N 1
ATOM 716 C CA . ASP A 1 89 ? 1.156 -9.109 -22.053 1.00 68.44 89 ASP A CA 1
ATOM 717 C C . ASP A 1 89 ? 2.072 -10.288 -22.403 1.00 68.44 89 ASP A C 1
ATOM 719 O O . ASP A 1 89 ? 3.293 -10.124 -22.466 1.00 68.44 89 ASP A O 1
ATOM 723 N N . ASP A 1 90 ? 1.503 -11.484 -22.558 1.00 66.06 90 ASP A N 1
ATOM 724 C CA . ASP A 1 90 ? 2.232 -12.657 -23.054 1.00 66.06 90 ASP A CA 1
ATOM 725 C C . ASP A 1 90 ? 2.149 -12.664 -24.576 1.00 66.06 90 ASP A C 1
ATOM 727 O O . ASP A 1 90 ? 1.588 -13.559 -25.208 1.00 66.06 90 ASP A O 1
ATOM 731 N N . GLU A 1 91 ? 2.678 -11.607 -25.177 1.00 53.34 91 GLU A N 1
ATOM 732 C CA . GLU A 1 91 ? 2.990 -11.627 -26.585 1.00 53.34 91 GLU A CA 1
ATOM 733 C C . GLU A 1 91 ? 4.500 -11.606 -26.731 1.00 53.34 91 GLU A C 1
ATOM 735 O O . GLU A 1 91 ? 5.214 -10.741 -26.236 1.00 53.34 91 GLU A O 1
ATOM 740 N N . SER A 1 92 ? 4.973 -12.595 -27.473 1.00 55.03 92 SER A N 1
ATOM 741 C CA . SER A 1 92 ? 6.285 -12.794 -28.086 1.00 55.03 92 SER A CA 1
ATOM 742 C C . SER A 1 92 ? 6.930 -11.578 -28.801 1.00 55.03 92 SER A C 1
ATOM 744 O O . SER A 1 92 ? 7.863 -11.749 -29.586 1.00 55.03 92 SER A O 1
ATOM 746 N N . ALA A 1 93 ? 6.479 -10.352 -28.541 1.00 57.16 93 ALA A N 1
ATOM 747 C CA . ALA A 1 93 ? 7.008 -9.081 -29.005 1.00 57.16 93 ALA A CA 1
ATOM 748 C C . ALA A 1 93 ? 7.970 -8.463 -27.966 1.00 57.16 93 ALA A C 1
ATOM 750 O O . ALA A 1 93 ? 7.694 -7.462 -27.320 1.00 57.16 93 ALA A O 1
ATOM 751 N N . GLN A 1 94 ? 9.132 -9.106 -27.848 1.00 57.44 94 GLN A N 1
ATOM 752 C CA . GLN A 1 94 ? 10.450 -8.477 -27.712 1.00 57.44 94 GLN A CA 1
ATOM 753 C C . GLN A 1 94 ? 10.595 -7.289 -26.738 1.00 57.44 94 GLN A C 1
ATOM 755 O O . GLN A 1 94 ? 10.654 -6.132 -27.149 1.00 57.44 94 GLN A O 1
ATOM 760 N N . SER A 1 95 ? 10.883 -7.588 -25.468 1.00 57.09 95 SER A N 1
ATOM 761 C CA . SER A 1 95 ? 11.784 -6.739 -24.678 1.00 57.09 95 SER A CA 1
ATOM 762 C C . SER A 1 95 ? 13.167 -6.749 -25.343 1.00 57.09 95 SER A C 1
ATOM 764 O O . SER A 1 95 ? 14.017 -7.583 -25.025 1.00 57.09 95 SER A O 1
ATOM 766 N N . ASN A 1 96 ? 13.383 -5.878 -26.330 1.00 62.31 96 ASN A N 1
ATOM 767 C CA . ASN A 1 96 ? 14.690 -5.713 -26.954 1.00 62.31 96 ASN A CA 1
ATOM 768 C C . ASN A 1 96 ? 15.590 -4.965 -25.972 1.00 62.31 96 ASN A C 1
ATOM 770 O O . ASN A 1 96 ? 15.403 -3.782 -25.707 1.00 62.31 96 ASN A O 1
ATOM 774 N N . LEU A 1 97 ? 16.547 -5.689 -25.394 1.00 69.62 97 LEU A N 1
ATOM 775 C CA . LEU A 1 97 ? 17.618 -5.085 -24.622 1.00 69.62 97 LEU A CA 1
ATOM 776 C C . LEU A 1 97 ? 18.672 -4.579 -25.610 1.00 69.62 97 LEU A C 1
ATOM 778 O O . LEU A 1 97 ? 19.479 -5.357 -26.121 1.00 69.62 97 LEU A O 1
ATOM 782 N N . GLU A 1 98 ? 18.646 -3.284 -25.896 1.00 77.25 98 GLU A N 1
ATOM 783 C CA . GLU A 1 98 ? 19.599 -2.647 -26.798 1.00 77.25 98 GLU A CA 1
ATOM 784 C C . GLU A 1 98 ? 20.739 -2.008 -26.008 1.00 77.25 98 GLU A C 1
ATOM 786 O O . GLU A 1 98 ? 20.538 -1.389 -24.962 1.00 77.25 98 GLU A O 1
ATOM 791 N N . PHE A 1 99 ? 21.958 -2.168 -26.515 1.00 81.75 99 PHE A N 1
ATOM 792 C CA . PHE A 1 99 ? 23.153 -1.560 -25.949 1.00 81.75 99 PHE A CA 1
ATOM 793 C C . PHE A 1 99 ? 23.667 -0.489 -26.903 1.00 81.75 99 PHE A C 1
ATOM 795 O O . PHE A 1 99 ? 24.064 -0.799 -28.029 1.00 81.75 99 PHE A O 1
ATOM 802 N N . ASP A 1 100 ? 23.693 0.754 -26.434 1.00 81.75 100 ASP A N 1
ATOM 803 C CA . ASP A 1 100 ? 24.241 1.884 -27.171 1.00 81.75 100 ASP A CA 1
ATOM 804 C C . ASP A 1 100 ? 25.542 2.365 -26.516 1.00 81.75 100 ASP A C 1
ATOM 806 O O . ASP A 1 100 ? 25.649 2.502 -25.294 1.00 81.75 100 ASP A O 1
ATOM 810 N N . TYR A 1 101 ? 26.556 2.611 -27.346 1.00 84.06 101 TYR A N 1
ATOM 811 C CA . TYR A 1 101 ? 27.851 3.123 -26.915 1.00 84.06 101 TYR A CA 1
ATOM 812 C C . TYR A 1 101 ? 28.226 4.370 -27.711 1.00 84.06 101 TYR A C 1
ATOM 814 O O . TYR A 1 101 ? 28.732 4.300 -28.840 1.00 84.06 101 TYR A O 1
ATOM 822 N N . ASN A 1 102 ? 28.083 5.529 -27.070 1.00 84.44 102 ASN A N 1
ATOM 823 C CA . ASN A 1 102 ? 28.535 6.791 -27.626 1.00 84.44 102 ASN A CA 1
ATOM 824 C C . ASN A 1 102 ? 30.037 6.976 -27.370 1.00 84.44 102 ASN A C 1
ATOM 826 O O . ASN A 1 102 ? 30.480 7.474 -26.334 1.00 84.44 102 ASN A O 1
ATOM 830 N N . LYS A 1 103 ? 30.851 6.631 -28.372 1.00 81.75 103 LYS A N 1
ATOM 831 C CA . LYS A 1 103 ? 32.320 6.775 -28.336 1.00 81.75 103 LYS A CA 1
ATOM 832 C C . LYS A 1 103 ? 32.814 8.204 -28.101 1.00 81.75 103 LYS A C 1
ATOM 834 O O . LYS A 1 103 ? 33.933 8.372 -27.615 1.00 81.75 103 LYS A O 1
ATOM 839 N N . ARG A 1 104 ? 32.040 9.223 -28.490 1.00 82.38 104 ARG A N 1
ATOM 840 C CA . ARG A 1 104 ? 32.459 10.631 -28.421 1.00 82.38 104 ARG A CA 1
ATOM 841 C C . ARG A 1 104 ? 32.322 11.190 -27.010 1.00 82.38 104 ARG A C 1
ATOM 843 O O . ARG A 1 104 ? 33.212 11.906 -26.563 1.00 82.38 104 ARG A O 1
ATOM 850 N N . GLU A 1 105 ? 31.243 10.826 -26.330 1.00 88.19 105 GLU A N 1
ATOM 851 C CA . GLU A 1 105 ? 30.955 11.242 -24.950 1.00 88.19 105 GLU A CA 1
ATOM 852 C C . GLU A 1 105 ? 31.471 10.222 -23.921 1.00 88.19 105 GLU A C 1
ATOM 854 O O . GLU A 1 105 ? 31.669 10.565 -22.764 1.00 88.19 105 GLU A O 1
ATOM 859 N N . ARG A 1 106 ? 31.852 9.019 -24.384 1.00 82.31 106 ARG A N 1
ATOM 860 C CA . ARG A 1 106 ? 32.250 7.854 -23.572 1.00 82.31 106 ARG A CA 1
ATOM 861 C C . ARG A 1 106 ? 31.119 7.337 -22.681 1.00 82.31 106 ARG A C 1
ATOM 863 O O . ARG A 1 106 ? 31.387 6.794 -21.611 1.00 82.31 106 ARG A O 1
ATOM 870 N N . ASP A 1 107 ? 29.899 7.412 -23.197 1.00 85.94 107 ASP A N 1
ATOM 871 C CA . ASP A 1 107 ? 28.693 6.998 -22.492 1.00 85.94 107 ASP A CA 1
ATOM 872 C C . ASP A 1 107 ? 28.188 5.648 -22.990 1.00 85.94 107 ASP A C 1
ATOM 874 O O . ASP A 1 107 ? 28.265 5.322 -24.177 1.00 85.94 107 ASP A O 1
ATOM 878 N N . LEU A 1 108 ? 27.692 4.857 -22.045 1.00 86.12 108 LEU A N 1
ATOM 879 C CA . LEU A 1 108 ? 27.159 3.517 -22.245 1.00 86.12 108 LEU A CA 1
ATOM 880 C C . LEU A 1 108 ? 25.715 3.522 -21.758 1.00 86.12 108 LEU A C 1
ATOM 882 O O . LEU A 1 108 ? 25.468 3.833 -20.592 1.00 86.12 108 LEU A O 1
ATOM 886 N N . ALA A 1 109 ? 24.782 3.162 -22.631 1.00 84.25 109 ALA A N 1
ATOM 887 C CA . ALA A 1 109 ? 23.369 3.080 -22.308 1.00 84.25 109 ALA A CA 1
ATOM 888 C C . ALA A 1 109 ? 22.831 1.683 -22.620 1.00 84.25 109 ALA A C 1
ATOM 890 O O . ALA A 1 109 ? 23.217 1.046 -23.598 1.00 84.25 109 ALA A O 1
ATOM 891 N N . TRP A 1 110 ? 21.930 1.224 -21.761 1.00 82.06 110 TRP A N 1
ATOM 892 C CA . TRP A 1 110 ? 21.129 0.030 -21.980 1.00 82.06 110 TRP A CA 1
ATOM 893 C C . TRP A 1 110 ? 19.676 0.476 -22.025 1.00 82.06 110 TRP A C 1
ATOM 895 O O . TRP A 1 110 ? 19.214 1.145 -21.098 1.00 82.06 110 TRP A O 1
ATOM 905 N N . VAL A 1 111 ? 18.983 0.143 -23.107 1.00 78.94 111 VAL A N 1
ATOM 906 C CA . VAL A 1 111 ? 17.585 0.512 -23.331 1.00 78.94 111 VAL A CA 1
ATOM 907 C C . VAL A 1 111 ? 16.752 -0.757 -23.327 1.00 78.94 111 VAL A C 1
ATOM 909 O O . VAL A 1 111 ? 17.170 -1.783 -23.861 1.00 78.94 111 VAL A O 1
ATOM 912 N N . MET A 1 112 ? 15.603 -0.698 -22.662 1.00 76.31 112 MET A N 1
ATOM 913 C CA . MET A 1 112 ? 14.698 -1.825 -22.512 1.00 76.31 112 MET A CA 1
ATOM 914 C C . MET A 1 112 ? 13.269 -1.315 -22.401 1.00 76.31 112 MET A C 1
ATOM 916 O O . MET A 1 112 ? 12.991 -0.423 -21.596 1.00 76.31 112 MET A O 1
ATOM 920 N N . ASP A 1 113 ? 12.384 -1.943 -23.167 1.00 73.50 113 ASP A N 1
ATOM 921 C CA . ASP A 1 113 ? 10.962 -1.631 -23.191 1.00 73.50 113 ASP A CA 1
ATOM 922 C C . ASP A 1 113 ? 10.152 -2.712 -22.467 1.00 73.50 113 ASP A C 1
ATOM 924 O O . ASP A 1 113 ? 10.388 -3.918 -22.617 1.00 73.50 113 ASP A O 1
ATOM 928 N N . PHE A 1 114 ? 9.173 -2.262 -21.681 1.00 70.25 114 PHE A N 1
ATOM 929 C CA . PHE A 1 114 ? 8.220 -3.118 -20.984 1.00 70.25 114 PHE A CA 1
ATOM 930 C C . PHE A 1 114 ? 6.804 -2.582 -21.142 1.00 70.25 114 PHE A C 1
ATOM 932 O O . PHE A 1 114 ? 6.562 -1.385 -20.981 1.00 70.25 114 PHE A O 1
ATOM 939 N N . GLN A 1 115 ? 5.861 -3.493 -21.355 1.00 73.25 115 GLN A N 1
ATOM 940 C CA . GLN A 1 115 ? 4.436 -3.209 -21.287 1.00 73.25 115 GLN A CA 1
ATOM 941 C C . GLN A 1 115 ? 3.860 -3.875 -20.039 1.00 73.25 115 GLN A C 1
ATOM 943 O O . GLN A 1 115 ? 3.972 -5.085 -19.855 1.00 73.25 115 GLN A O 1
ATOM 948 N N . ILE A 1 116 ? 3.283 -3.064 -19.153 1.00 73.56 116 ILE A N 1
ATOM 949 C CA . ILE A 1 116 ? 2.731 -3.519 -17.877 1.00 73.56 116 ILE A CA 1
ATOM 950 C C . ILE A 1 116 ? 1.380 -2.836 -17.669 1.00 73.56 116 ILE A C 1
ATOM 952 O O . ILE A 1 116 ? 1.272 -1.615 -17.788 1.00 73.56 116 ILE A O 1
ATOM 956 N N . GLY A 1 117 ? 0.360 -3.626 -17.335 1.00 77.50 117 GLY A N 1
ATOM 957 C CA . GLY A 1 117 ? -0.929 -3.150 -16.841 1.00 77.50 117 GLY A CA 1
ATOM 958 C C . GLY A 1 117 ? -1.097 -3.472 -15.357 1.00 77.50 117 GLY A C 1
ATOM 959 O O . GLY A 1 117 ? -0.646 -4.514 -14.887 1.00 77.50 117 GLY A O 1
ATOM 960 N N . MET A 1 118 ? -1.760 -2.593 -14.610 1.00 79.62 118 MET A N 1
ATOM 961 C CA . MET A 1 118 ? -2.195 -2.872 -13.239 1.00 79.62 118 MET A CA 1
ATOM 962 C C . MET A 1 118 ? -3.713 -2.996 -13.237 1.00 79.62 118 MET A C 1
ATOM 964 O O . MET A 1 118 ? -4.390 -2.103 -13.748 1.00 79.62 118 MET A O 1
ATOM 968 N N . ASP A 1 119 ? -4.238 -4.060 -12.637 1.00 79.81 119 ASP A N 1
ATOM 969 C CA . ASP A 1 119 ? -5.679 -4.225 -12.464 1.00 79.81 119 ASP A CA 1
ATOM 970 C C . ASP A 1 119 ? -6.019 -4.875 -11.116 1.00 79.81 119 ASP A C 1
ATOM 972 O O . ASP A 1 119 ? -5.165 -5.437 -10.421 1.00 79.81 119 ASP A O 1
ATOM 976 N N . VAL A 1 120 ? -7.286 -4.773 -10.728 1.00 81.81 120 VAL A N 1
ATOM 977 C CA . VAL A 1 120 ? -7.825 -5.371 -9.511 1.00 81.81 120 VAL A CA 1
ATOM 978 C C . VAL A 1 120 ? -8.751 -6.513 -9.892 1.00 81.81 120 VAL A C 1
ATOM 980 O O . VAL A 1 120 ? -9.806 -6.303 -10.483 1.00 81.81 120 VAL A O 1
ATOM 983 N N . ALA A 1 121 ? -8.388 -7.729 -9.479 1.00 78.38 121 ALA A N 1
ATOM 984 C CA . ALA A 1 121 ? -9.077 -8.950 -9.895 1.00 78.38 121 ALA A CA 1
ATOM 985 C C . ALA A 1 121 ? -10.573 -8.974 -9.526 1.00 78.38 121 ALA A C 1
ATOM 987 O O . ALA A 1 121 ? -11.385 -9.544 -10.252 1.00 78.38 121 ALA A O 1
ATOM 988 N N . MET A 1 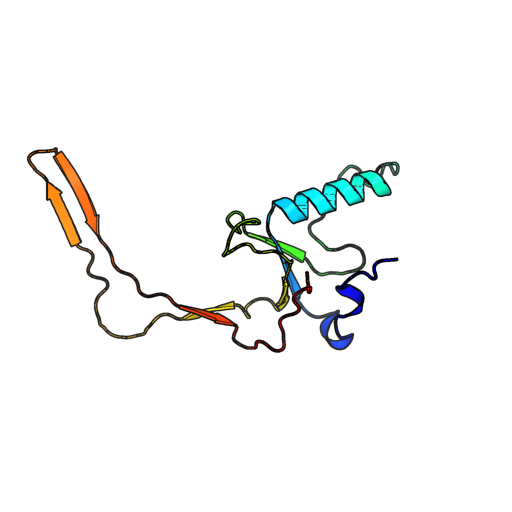122 ? -10.949 -8.376 -8.389 1.00 83.00 122 MET A N 1
ATOM 989 C CA . MET A 1 122 ? -12.336 -8.325 -7.916 1.00 83.00 122 MET A CA 1
ATOM 990 C C . MET A 1 122 ? -12.653 -6.972 -7.260 1.00 83.00 122 MET A C 1
ATOM 992 O O . MET A 1 122 ? -12.492 -6.817 -6.048 1.00 83.00 122 MET A O 1
ATOM 996 N N . PRO A 1 123 ? -13.165 -5.983 -8.014 1.00 78.62 123 PRO A N 1
ATOM 997 C CA . PRO A 1 123 ? -13.451 -4.651 -7.475 1.00 78.62 123 PRO A CA 1
ATOM 998 C C . PRO A 1 123 ? -14.445 -4.631 -6.303 1.00 78.62 123 PRO A C 1
ATOM 1000 O O . PRO A 1 123 ? -14.427 -3.711 -5.494 1.00 78.62 123 PRO A O 1
ATOM 1003 N N . SER A 1 124 ? -15.290 -5.658 -6.168 1.00 80.12 124 SER A N 1
ATOM 1004 C CA . SER A 1 124 ? -16.246 -5.798 -5.059 1.00 80.12 124 SER A CA 1
ATOM 1005 C C . SER A 1 124 ? -15.598 -6.021 -3.687 1.00 80.12 124 SER A C 1
ATOM 1007 O O . SER A 1 124 ? -16.288 -5.923 -2.677 1.00 80.12 124 SER A O 1
ATOM 1009 N N . LEU A 1 125 ? -14.304 -6.347 -3.644 1.00 80.94 125 LEU A N 1
ATOM 1010 C CA . LEU A 1 125 ? -13.531 -6.570 -2.416 1.00 80.94 125 LEU A CA 1
ATOM 1011 C C . LEU A 1 125 ? -12.585 -5.396 -2.103 1.00 80.94 125 LEU A C 1
ATOM 1013 O O . LEU A 1 125 ? -11.642 -5.542 -1.328 1.00 80.94 125 LEU A O 1
ATOM 1017 N N . LEU A 1 126 ? -12.814 -4.239 -2.729 1.00 81.19 126 LEU A N 1
ATOM 1018 C CA . LEU A 1 126 ? -12.151 -2.985 -2.397 1.00 81.19 126 LEU A CA 1
ATOM 1019 C C . LEU A 1 126 ? -13.080 -2.113 -1.564 1.00 81.19 126 LEU A C 1
ATOM 1021 O O . LEU A 1 126 ? -14.168 -1.742 -2.005 1.00 81.19 126 LEU A O 1
ATOM 1025 N N . TRP A 1 127 ? -12.599 -1.694 -0.401 1.00 82.06 127 TRP A N 1
ATOM 1026 C CA . TRP A 1 127 ? -13.277 -0.695 0.413 1.00 82.06 127 TRP A CA 1
ATOM 1027 C C . TRP A 1 127 ? -12.431 0.572 0.445 1.00 82.06 127 TRP A C 1
ATOM 1029 O O . TRP A 1 127 ? -11.418 0.652 1.143 1.00 82.06 127 TRP A O 1
ATOM 1039 N N . SER A 1 128 ? -12.845 1.561 -0.348 1.00 73.12 128 SER A N 1
ATOM 1040 C CA . SER A 1 128 ? -12.268 2.901 -0.346 1.00 73.12 128 SER A CA 1
ATOM 1041 C C . SER A 1 128 ? -13.122 3.841 0.490 1.00 73.12 128 SER A C 1
ATOM 1043 O O . SER A 1 128 ? -14.353 3.790 0.509 1.00 73.12 128 SER A O 1
ATOM 1045 N N . GLY A 1 129 ? -12.462 4.719 1.231 1.00 58.09 129 GLY A N 1
ATOM 1046 C CA . GLY A 1 129 ? -13.162 5.779 1.918 1.00 58.09 129 GLY A CA 1
ATOM 1047 C C . GLY A 1 129 ? -13.558 6.893 0.949 1.00 58.09 129 GLY A C 1
ATOM 1048 O O . GLY A 1 129 ? -12.669 7.472 0.347 1.00 58.09 129 GLY A O 1
ATOM 1049 N N . GLN A 1 130 ? -14.838 7.277 0.877 1.00 48.06 130 GLN A N 1
ATOM 1050 C CA . GLN A 1 130 ? -15.195 8.570 0.267 1.00 48.06 130 GLN A CA 1
ATOM 1051 C C . GLN A 1 130 ? -14.476 9.710 1.011 1.00 48.06 130 GLN A C 1
ATOM 1053 O O . GLN A 1 130 ? -14.389 9.666 2.252 1.00 48.06 130 GLN A O 1
ATOM 1058 N N . ALA A 1 131 ? -13.918 10.646 0.236 1.00 39.09 131 ALA A N 1
ATOM 1059 C CA . ALA A 1 131 ? -13.439 11.946 0.696 1.00 39.09 131 ALA A CA 1
ATOM 1060 C C . ALA A 1 131 ? -14.621 12.831 1.116 1.00 39.09 131 ALA A C 1
ATOM 1062 O O . ALA A 1 131 ? -15.676 12.756 0.444 1.00 39.09 131 ALA A O 1
#

Foldseek 3Di:
DDDDCLVVDPPVCQPAQKEWEDEPVVLVVVLVVCCVVPVVDPVSPDDSPQADPPGPYGYDYDHPQACDDPRHPVWIKMAHPPQKDKDFDPDPPDQDFDWDADPVVRDIDTDGDGDIDIDGNDPVRIDTDDD

Secondary structure (DSSP, 8-state):
----GGGGS-GGGTTS-EEEEEEHHHHHHHHHHHHHHHTTSGGGTT----B-TTS-PEEEEETT--SSSTT---S-EEEETT-EEEEEP--------EEEEETTTTEEEEE----EEEEES-GGG-EEPP-

Organism: NCBI:txid2025311

pLDDT: mean 74.67, std 11.83, range [31.84, 88.94]

Radius of gyration: 21.24 Å; chains: 1; bounding box: 52×29×59 Å

Sequence (131 aa):
MNRSKIDTLPTEYFYQDLICLTPLSHLKAYERNYRSTYGTLPY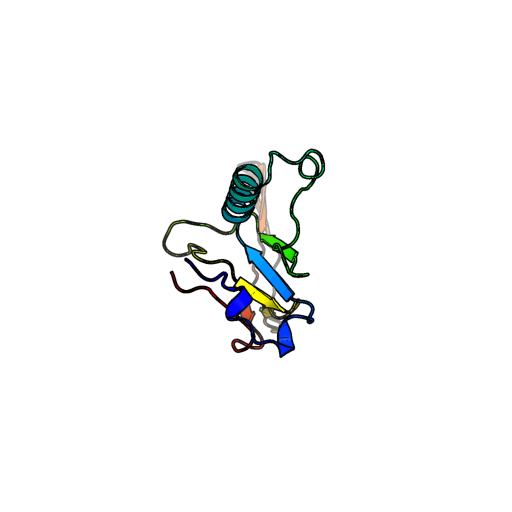NAGFQKQTIEGTVIEFCVEPYMLTSGPTAFEAPLILPRGIVAWLYDDESAQSNLEFDYNKRERDLAWVMDFQIGMDVAMPSLLWSGQA